Protein AF-A0A1Y1Q5T7-F1 (afdb_monomer_lite)

Foldseek 3Di:
DDPVVVVVVVLVVLLVVQVVPDPDLVSSLVSLCVVDPPPDPSSVVSVQPDPPGDDPPPPDDDDDPPDDDDDDDDDDDD

Secondary structure (DSSP, 8-state):
--HHHHHHHHHHHHHHHHHHH-SSHHHHHHHHHHHS-TT-HHHHHHHT--TTSS------------------------

Radius of gyration: 24.33 Å; chains: 1; bounding box: 54×74×28 Å

pLDDT: mean 76.07, std 22.77, range [37.91, 97.69]

Sequence (78 aa):
MSKLRAYLEQYVQDLTAILAQATDDDTILDLAEEKWALEDARLLAIKAVSPGQLFIDSDGGQNIPDKGDERNVVVKKQ

Structure (mmCIF, N/CA/C/O backbone):
data_AF-A0A1Y1Q5T7-F1
#
_entry.id   AF-A0A1Y1Q5T7-F1
#
loop_
_atom_site.group_PDB
_atom_site.id
_atom_site.type_symbol
_atom_site.label_atom_id
_atom_site.label_alt_id
_atom_site.label_comp_id
_atom_site.label_asym_id
_atom_site.label_entity_id
_atom_site.label_seq_id
_atom_site.pdbx_PDB_ins_code
_atom_site.Cartn_x
_atom_site.Cartn_y
_atom_site.Cartn_z
_atom_site.occupancy
_atom_site.B_iso_or_equiv
_atom_site.auth_seq_id
_atom_site.auth_comp_id
_atom_site.auth_asym_id
_atom_site.auth_atom_id
_atom_site.pdbx_PDB_model_num
ATOM 1 N N . MET A 1 1 ? -22.285 -5.503 5.375 1.00 61.88 1 MET A N 1
ATOM 2 C CA . MET A 1 1 ? -21.014 -6.195 5.063 1.00 61.88 1 MET A CA 1
ATOM 3 C C . MET A 1 1 ? -20.217 -6.389 6.344 1.00 61.88 1 MET A C 1
ATOM 5 O O . MET A 1 1 ? -20.327 -5.544 7.225 1.00 61.88 1 MET A O 1
ATOM 9 N N . SER A 1 2 ? -19.465 -7.486 6.485 1.00 90.31 2 SER A N 1
ATOM 10 C CA . SER A 1 2 ? -18.607 -7.680 7.662 1.00 90.31 2 SER A CA 1
ATOM 11 C C . SER A 1 2 ? -17.389 -6.754 7.594 1.00 90.31 2 SER A C 1
ATOM 13 O O . SER A 1 2 ? -16.862 -6.492 6.513 1.00 90.31 2 SER A O 1
ATOM 15 N N . LYS A 1 3 ? -16.933 -6.264 8.753 1.00 94.25 3 LYS A N 1
ATOM 16 C CA . LYS A 1 3 ? -15.762 -5.374 8.848 1.00 94.25 3 LYS A CA 1
ATOM 17 C C . LYS A 1 3 ? -14.501 -6.020 8.262 1.00 94.25 3 LYS A C 1
ATOM 19 O O . LYS A 1 3 ? -13.746 -5.355 7.567 1.00 94.25 3 LYS A O 1
ATOM 24 N N . LEU A 1 4 ? -14.327 -7.325 8.488 1.00 94.75 4 LEU A N 1
ATOM 25 C CA . LEU A 1 4 ? -13.210 -8.097 7.942 1.00 94.75 4 LEU A CA 1
ATOM 26 C C . LEU A 1 4 ? -13.222 -8.121 6.409 1.00 94.75 4 LEU A C 1
ATOM 28 O O . LEU A 1 4 ? -12.186 -7.916 5.790 1.00 94.75 4 LEU A O 1
ATOM 32 N N . ARG A 1 5 ? -14.390 -8.338 5.793 1.00 95.69 5 ARG A N 1
ATOM 33 C CA . ARG A 1 5 ? -14.501 -8.375 4.332 1.00 95.69 5 ARG A CA 1
ATOM 34 C C . ARG A 1 5 ? -14.140 -7.028 3.710 1.00 95.69 5 ARG A C 1
ATOM 36 O O . ARG A 1 5 ? -13.330 -7.000 2.797 1.00 95.69 5 ARG A O 1
ATOM 43 N N . ALA A 1 6 ? -14.688 -5.937 4.245 1.00 96.06 6 ALA A N 1
ATOM 44 C CA . ALA A 1 6 ? -14.382 -4.593 3.757 1.00 96.06 6 ALA A CA 1
ATOM 45 C C . ALA A 1 6 ? -12.887 -4.256 3.898 1.00 96.06 6 ALA A C 1
ATOM 47 O O . ALA A 1 6 ? -12.297 -3.674 2.995 1.00 96.06 6 ALA A O 1
ATOM 48 N N . TYR A 1 7 ? -12.262 -4.669 5.006 1.00 95.19 7 TYR A N 1
ATOM 49 C CA . TYR A 1 7 ? -10.824 -4.499 5.209 1.00 95.19 7 TYR A CA 1
ATOM 50 C C . TYR A 1 7 ? -9.994 -5.258 4.163 1.00 95.19 7 TYR A C 1
ATOM 52 O O . TYR A 1 7 ? -9.083 -4.685 3.573 1.00 95.19 7 TYR A O 1
ATOM 60 N N . LEU A 1 8 ? -10.321 -6.529 3.904 1.00 95.50 8 LEU A N 1
ATOM 61 C CA . LEU A 1 8 ? -9.617 -7.333 2.903 1.00 95.50 8 LEU A CA 1
ATOM 62 C C . LEU A 1 8 ? -9.812 -6.782 1.487 1.00 95.50 8 LEU A C 1
ATOM 64 O O . LEU A 1 8 ? -8.853 -6.714 0.727 1.00 95.50 8 LEU A O 1
ATOM 68 N N . GLU A 1 9 ? -11.026 -6.355 1.141 1.00 96.94 9 GLU A N 1
ATOM 69 C CA . GLU A 1 9 ? -11.314 -5.733 -0.156 1.00 96.94 9 GLU A CA 1
ATOM 70 C C . GLU A 1 9 ? -10.500 -4.445 -0.346 1.00 96.94 9 GLU A C 1
ATOM 72 O O . GLU A 1 9 ? -9.875 -4.274 -1.392 1.00 96.94 9 GLU A O 1
ATOM 77 N N . GLN A 1 10 ? -10.422 -3.590 0.680 1.00 95.88 10 GLN A N 1
ATOM 78 C CA . GLN A 1 10 ? -9.575 -2.396 0.643 1.00 95.88 10 GLN A CA 1
ATOM 79 C C . GLN A 1 10 ? -8.095 -2.758 0.488 1.00 95.88 10 GLN A C 1
ATOM 81 O O . GLN A 1 10 ? -7.394 -2.144 -0.310 1.00 95.88 10 GLN A O 1
ATOM 86 N N . TYR A 1 11 ? -7.617 -3.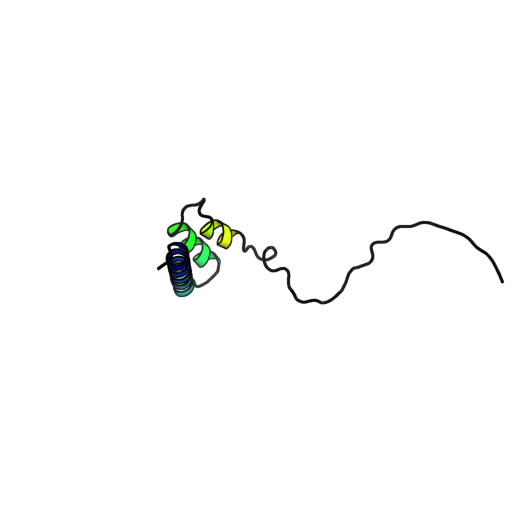770 1.215 1.00 95.56 11 TYR A N 1
ATOM 87 C CA . TYR A 1 11 ? -6.221 -4.184 1.131 1.00 95.56 11 TYR A CA 1
ATOM 88 C C . TYR A 1 11 ? -5.851 -4.705 -0.265 1.00 95.56 11 TYR A C 1
ATOM 90 O O . TYR A 1 11 ? -4.803 -4.356 -0.800 1.00 95.56 11 TYR A O 1
ATOM 98 N N . VAL A 1 12 ? -6.733 -5.481 -0.897 1.00 96.56 12 VAL A N 1
ATOM 99 C CA . VAL A 1 12 ? -6.528 -5.957 -2.273 1.00 96.56 12 VAL A CA 1
ATOM 100 C C . VAL A 1 12 ? -6.525 -4.796 -3.269 1.00 96.56 12 VAL A C 1
ATOM 102 O O . VAL A 1 12 ? -5.683 -4.765 -4.167 1.00 96.56 12 VAL A O 1
ATOM 105 N N . GLN A 1 13 ? -7.428 -3.825 -3.113 1.00 97.69 13 GLN A N 1
ATOM 106 C CA . GLN A 1 13 ? -7.448 -2.625 -3.958 1.00 97.69 13 GLN A CA 1
ATOM 107 C C . GLN A 1 13 ? -6.157 -1.817 -3.823 1.00 97.69 13 GLN A C 1
ATOM 109 O O . GLN A 1 13 ? -5.583 -1.400 -4.826 1.00 97.69 13 GLN A O 1
ATOM 114 N N . ASP A 1 14 ? -5.681 -1.649 -2.592 1.00 96.56 14 ASP A N 1
ATOM 115 C CA . ASP A 1 14 ? -4.441 -0.951 -2.279 1.00 96.56 14 ASP A CA 1
ATOM 116 C C . ASP A 1 14 ? -3.229 -1.615 -2.952 1.00 96.56 14 ASP A C 1
ATOM 118 O O . ASP A 1 14 ? -2.456 -0.936 -3.626 1.00 96.56 14 ASP A O 1
ATOM 122 N N . LEU A 1 15 ? -3.096 -2.941 -2.835 1.00 96.31 15 LEU A N 1
ATOM 123 C CA . LEU A 1 15 ? -2.028 -3.700 -3.496 1.00 96.31 15 LEU A CA 1
ATOM 124 C C . LEU A 1 15 ? -2.115 -3.613 -5.022 1.00 96.31 15 LEU A C 1
ATOM 126 O O . LEU A 1 15 ? -1.101 -3.441 -5.692 1.00 96.31 15 LEU A O 1
ATOM 130 N N . THR A 1 16 ? -3.326 -3.690 -5.577 1.00 97.38 16 THR A N 1
ATOM 131 C CA . THR A 1 16 ? -3.540 -3.578 -7.028 1.00 97.38 16 THR A CA 1
ATOM 132 C C . THR A 1 16 ? -3.097 -2.208 -7.544 1.00 97.38 16 THR A C 1
ATOM 134 O O . THR A 1 16 ? -2.482 -2.119 -8.603 1.00 97.38 16 THR A O 1
ATOM 137 N N . ALA A 1 17 ? -3.370 -1.139 -6.790 1.00 97.19 17 ALA A N 1
ATOM 138 C CA . ALA A 1 17 ? -2.943 0.211 -7.142 1.00 97.19 17 ALA A CA 1
ATOM 139 C C . ALA A 1 17 ? -1.417 0.384 -7.074 1.00 97.19 17 ALA A C 1
ATOM 141 O O . ALA A 1 17 ? -0.856 1.080 -7.918 1.00 97.19 17 ALA A O 1
ATOM 142 N N . ILE A 1 18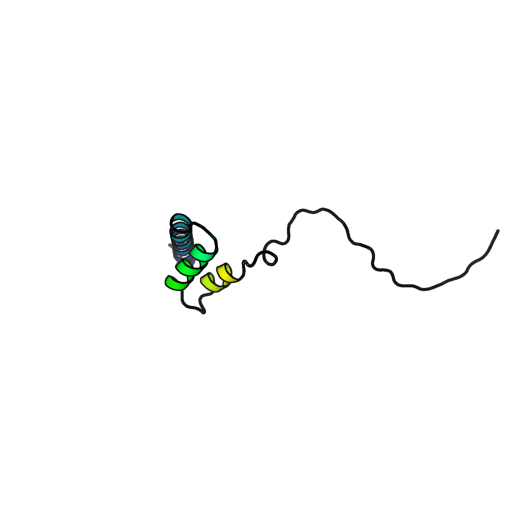 ? -0.746 -0.246 -6.103 1.00 96.25 18 ILE A N 1
ATOM 143 C CA . ILE A 1 18 ? 0.723 -0.251 -6.016 1.00 96.25 18 ILE A CA 1
ATOM 144 C C . ILE A 1 18 ? 1.315 -0.983 -7.227 1.00 96.25 18 ILE A C 1
ATOM 146 O O . ILE A 1 18 ? 2.128 -0.413 -7.947 1.00 96.25 18 ILE A O 1
ATOM 150 N N . LEU A 1 19 ? 0.847 -2.202 -7.515 1.00 95.44 19 LEU A N 1
ATOM 151 C CA . LEU A 1 19 ? 1.346 -3.018 -8.630 1.00 95.44 19 LEU A CA 1
ATOM 152 C C . LEU A 1 19 ? 1.102 -2.390 -10.008 1.00 95.44 19 LEU A C 1
ATOM 154 O O . LEU A 1 19 ? 1.864 -2.632 -10.934 1.00 95.44 19 LEU A O 1
ATOM 158 N N . ALA A 1 20 ? 0.045 -1.591 -10.162 1.00 96.81 20 ALA A N 1
ATOM 159 C CA . ALA A 1 20 ? -0.218 -0.878 -11.409 1.00 96.81 20 ALA A CA 1
ATOM 160 C C . ALA A 1 20 ? 0.752 0.293 -11.659 1.00 96.81 20 ALA A C 1
ATOM 162 O O . ALA A 1 20 ? 0.889 0.727 -12.802 1.00 96.81 20 ALA A O 1
ATOM 163 N N . GLN A 1 21 ? 1.375 0.830 -10.606 1.00 95.31 21 GLN A N 1
ATOM 164 C CA . GLN A 1 21 ? 2.292 1.972 -10.676 1.00 95.31 21 GLN A CA 1
ATOM 165 C C . GLN A 1 21 ? 3.763 1.548 -10.637 1.00 95.31 21 GLN A C 1
ATOM 167 O O . GLN A 1 21 ? 4.600 2.228 -11.227 1.00 95.31 21 GLN A O 1
ATOM 172 N N . ALA A 1 22 ? 4.077 0.450 -9.951 1.00 95.69 22 ALA A N 1
ATOM 173 C CA . ALA A 1 22 ? 5.443 -0.015 -9.778 1.00 95.69 22 ALA A CA 1
ATOM 174 C C . ALA A 1 22 ? 5.986 -0.741 -11.017 1.00 95.69 22 ALA A C 1
ATOM 176 O O . ALA A 1 22 ? 5.296 -1.548 -11.640 1.00 95.69 22 ALA A O 1
ATOM 177 N N . THR A 1 23 ? 7.250 -0.479 -11.347 1.00 92.81 23 THR A N 1
ATOM 178 C CA . THR A 1 23 ? 7.981 -1.140 -12.442 1.00 92.81 23 THR A CA 1
ATOM 179 C C . THR A 1 23 ? 8.915 -2.250 -11.971 1.00 92.81 23 THR A C 1
ATOM 181 O O . THR A 1 23 ? 9.351 -3.068 -12.780 1.00 92.81 23 THR A O 1
ATOM 184 N N . ASP A 1 24 ? 9.212 -2.277 -10.677 1.00 92.56 24 ASP A N 1
ATOM 185 C CA . ASP A 1 24 ? 10.195 -3.134 -10.021 1.00 92.56 24 ASP A CA 1
ATOM 186 C C . ASP A 1 24 ? 9.897 -3.213 -8.515 1.00 92.56 24 ASP A C 1
ATOM 188 O O . ASP A 1 24 ? 9.061 -2.469 -7.991 1.00 92.56 24 ASP A O 1
ATOM 192 N N . ASP A 1 25 ? 10.579 -4.132 -7.831 1.00 92.25 25 ASP A N 1
ATOM 193 C CA . ASP A 1 25 ? 10.366 -4.424 -6.411 1.00 92.25 25 ASP A CA 1
ATOM 194 C C . ASP A 1 25 ? 10.726 -3.240 -5.498 1.00 92.25 25 ASP A C 1
ATOM 196 O O . ASP A 1 25 ? 10.043 -3.018 -4.496 1.00 92.25 25 ASP A O 1
ATOM 200 N N . ASP A 1 26 ? 11.736 -2.443 -5.857 1.00 93.19 26 ASP A N 1
ATOM 201 C CA . ASP A 1 26 ? 12.119 -1.250 -5.091 1.00 93.19 26 ASP A CA 1
ATOM 202 C C . ASP A 1 26 ? 10.989 -0.208 -5.135 1.00 93.19 26 ASP A C 1
ATOM 204 O O . ASP A 1 26 ? 10.570 0.315 -4.102 1.00 93.19 26 ASP A O 1
ATOM 208 N N . THR A 1 27 ? 10.386 -0.000 -6.310 1.00 95.31 27 THR A N 1
ATOM 209 C CA . THR A 1 27 ? 9.232 0.897 -6.470 1.00 95.31 27 THR A CA 1
ATOM 210 C C . THR A 1 27 ? 7.994 0.388 -5.716 1.00 95.31 27 THR A C 1
ATOM 212 O O . THR A 1 27 ? 7.197 1.186 -5.216 1.00 95.31 27 THR A O 1
ATOM 215 N N . ILE A 1 28 ? 7.809 -0.935 -5.591 1.00 94.62 28 ILE A N 1
ATOM 216 C CA . ILE A 1 28 ? 6.744 -1.512 -4.748 1.00 94.62 28 ILE A CA 1
ATOM 217 C C . ILE A 1 28 ? 6.969 -1.137 -3.280 1.00 94.62 28 ILE A C 1
ATOM 219 O O . ILE A 1 28 ? 6.013 -0.761 -2.596 1.00 94.62 28 ILE A O 1
ATOM 223 N N . LEU A 1 29 ? 8.209 -1.252 -2.797 1.00 94.38 29 LEU A N 1
ATOM 224 C CA . LEU A 1 29 ? 8.566 -0.939 -1.415 1.00 94.38 29 LEU A CA 1
ATOM 225 C C . LEU A 1 29 ? 8.350 0.542 -1.107 1.00 94.38 29 LEU A C 1
ATOM 227 O O . LEU A 1 29 ? 7.677 0.846 -0.123 1.00 94.38 29 LEU A O 1
ATOM 231 N N . ASP A 1 30 ? 8.818 1.438 -1.974 1.00 94.94 30 ASP A N 1
ATOM 232 C CA . ASP A 1 30 ? 8.653 2.884 -1.804 1.00 94.94 30 ASP A CA 1
ATOM 233 C C . ASP A 1 30 ? 7.166 3.276 -1.726 1.00 94.94 30 ASP A C 1
ATOM 235 O O . ASP A 1 30 ? 6.725 3.922 -0.773 1.00 94.94 30 ASP A O 1
ATOM 239 N N . LEU A 1 31 ? 6.343 2.802 -2.670 1.00 96.31 31 LEU A N 1
ATOM 240 C CA . LEU A 1 31 ? 4.900 3.083 -2.678 1.00 96.31 31 LEU A CA 1
ATOM 241 C C . LEU A 1 31 ? 4.168 2.482 -1.466 1.00 96.31 31 LEU A C 1
ATOM 243 O O . LEU A 1 31 ? 3.181 3.044 -0.981 1.00 96.31 31 LEU A O 1
ATOM 247 N N . ALA A 1 32 ? 4.622 1.330 -0.970 1.00 94.88 32 ALA A N 1
ATOM 248 C CA . ALA A 1 32 ? 4.080 0.722 0.239 1.00 94.88 32 ALA A CA 1
ATOM 249 C C . ALA A 1 32 ? 4.442 1.534 1.498 1.00 94.88 32 ALA A C 1
ATOM 251 O O . ALA A 1 32 ? 3.590 1.691 2.378 1.00 94.88 32 ALA A O 1
ATOM 252 N N . GLU A 1 33 ? 5.666 2.065 1.581 1.00 94.88 33 GLU A N 1
ATOM 253 C CA . GLU A 1 33 ? 6.131 2.926 2.678 1.00 94.88 33 GLU A CA 1
ATOM 254 C C . GLU A 1 33 ? 5.405 4.274 2.723 1.00 94.88 33 GLU A C 1
ATOM 256 O O . GLU A 1 33 ? 5.097 4.771 3.806 1.00 94.88 33 GLU A O 1
ATOM 261 N N . GLU A 1 34 ? 5.065 4.850 1.570 1.00 95.62 34 GLU A N 1
ATOM 262 C CA . GLU A 1 34 ? 4.254 6.072 1.515 1.00 95.62 34 GLU A CA 1
ATOM 263 C C . GLU A 1 34 ? 2.824 5.846 2.021 1.00 95.62 34 GLU A C 1
ATOM 265 O O . GLU A 1 34 ? 2.191 6.737 2.597 1.00 95.62 34 GLU A O 1
ATOM 270 N N . LYS A 1 35 ? 2.287 4.645 1.790 1.00 95.00 35 LYS A N 1
ATOM 271 C CA . LYS A 1 35 ? 0.883 4.326 2.058 1.00 95.00 35 LYS A CA 1
ATOM 272 C C . LYS A 1 35 ? 0.628 3.827 3.476 1.00 95.00 35 LYS A C 1
ATOM 274 O O . LYS A 1 35 ? -0.470 4.037 4.006 1.00 95.00 35 LYS A O 1
ATOM 279 N N . TRP A 1 36 ? 1.594 3.146 4.082 1.00 95.94 36 TRP A N 1
ATOM 280 C CA . TRP A 1 36 ? 1.443 2.502 5.383 1.00 95.94 36 TRP A CA 1
ATOM 281 C C . TRP A 1 36 ? 2.539 2.921 6.360 1.00 95.94 36 TRP A C 1
ATOM 283 O O . TRP A 1 36 ? 3.685 3.136 5.990 1.00 95.94 36 TRP A O 1
ATOM 293 N N . ALA A 1 37 ? 2.186 3.005 7.644 1.00 94.19 37 ALA A N 1
ATOM 294 C CA . ALA A 1 37 ? 3.153 3.308 8.693 1.00 94.19 37 ALA A CA 1
ATOM 295 C C . ALA A 1 37 ? 4.208 2.194 8.824 1.00 94.19 37 ALA A C 1
ATOM 297 O O . ALA A 1 37 ? 3.928 1.030 8.543 1.00 94.19 37 ALA A O 1
ATOM 298 N N . LEU A 1 38 ? 5.392 2.538 9.340 1.0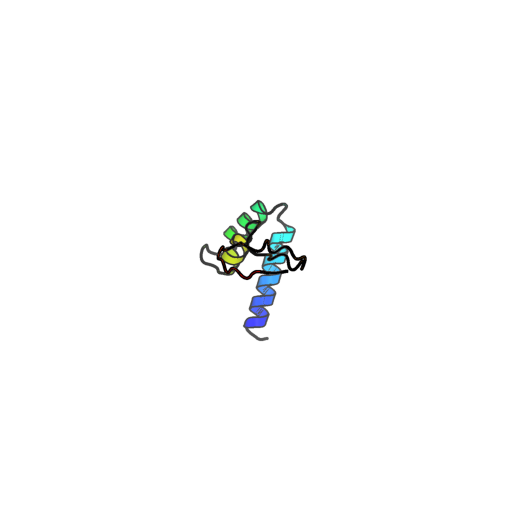0 89.25 38 LEU A N 1
ATOM 299 C CA . LEU A 1 38 ? 6.534 1.620 9.481 1.00 89.25 38 LEU A CA 1
ATOM 300 C C . LEU A 1 38 ? 6.222 0.327 10.257 1.00 89.25 38 LEU A C 1
ATOM 302 O O . LEU A 1 38 ? 6.826 -0.709 9.997 1.00 89.25 38 LEU A O 1
ATOM 306 N N . GLU A 1 39 ? 5.279 0.389 11.194 1.00 92.50 39 GLU A N 1
ATOM 307 C CA . GLU A 1 39 ? 4.869 -0.727 12.058 1.00 92.50 39 GLU A CA 1
ATOM 308 C C . GLU A 1 39 ? 3.629 -1.470 11.524 1.00 92.50 39 GLU A C 1
ATOM 310 O O . GLU A 1 39 ? 3.139 -2.408 12.154 1.00 92.50 39 GLU A O 1
ATOM 315 N N . ASP A 1 40 ? 3.086 -1.052 10.376 1.00 93.88 40 ASP A N 1
ATOM 316 C CA . ASP A 1 40 ? 1.905 -1.675 9.788 1.00 93.88 40 ASP A CA 1
ATOM 317 C C . ASP A 1 40 ? 2.240 -3.091 9.308 1.00 93.88 40 ASP A C 1
ATOM 319 O O . ASP A 1 40 ? 3.163 -3.311 8.519 1.00 93.88 40 ASP A O 1
ATOM 323 N N . ALA A 1 41 ? 1.444 -4.066 9.749 1.00 91.31 41 ALA A N 1
ATOM 324 C CA . ALA A 1 41 ? 1.625 -5.470 9.395 1.00 91.31 41 ALA A CA 1
ATOM 325 C C . ALA A 1 41 ? 1.650 -5.712 7.875 1.00 91.31 41 ALA A C 1
ATOM 327 O O . ALA A 1 41 ? 2.306 -6.648 7.421 1.00 91.31 41 ALA A O 1
ATOM 328 N N . ARG A 1 42 ? 0.967 -4.875 7.082 1.00 92.75 42 ARG A N 1
ATOM 329 C CA . ARG A 1 42 ? 0.957 -4.963 5.615 1.00 92.75 42 ARG A CA 1
ATOM 330 C C . ARG A 1 42 ? 2.311 -4.596 5.024 1.00 92.75 42 ARG A C 1
ATOM 332 O O . ARG A 1 42 ? 2.842 -5.344 4.209 1.00 92.75 42 ARG A O 1
ATOM 339 N N . LEU A 1 43 ? 2.892 -3.491 5.483 1.00 93.19 43 LEU A N 1
ATOM 340 C CA . LEU A 1 43 ? 4.221 -3.065 5.059 1.00 93.19 43 LEU A CA 1
ATOM 341 C C . LEU A 1 43 ? 5.283 -4.084 5.480 1.00 93.19 43 LEU A C 1
ATOM 343 O O . LEU A 1 43 ? 6.142 -4.453 4.682 1.00 93.19 43 LEU A O 1
ATOM 347 N N . LEU A 1 44 ? 5.188 -4.590 6.713 1.00 92.25 44 LEU A N 1
ATOM 348 C CA . LEU A 1 44 ? 6.082 -5.634 7.213 1.00 92.25 44 LEU A CA 1
ATOM 349 C C . LEU A 1 44 ? 5.995 -6.915 6.374 1.00 92.25 44 LEU A C 1
ATOM 351 O O . LEU A 1 44 ? 7.025 -7.522 6.091 1.00 92.25 44 LEU A O 1
ATOM 355 N N . ALA A 1 45 ? 4.794 -7.310 5.944 1.00 90.25 45 ALA A N 1
ATOM 356 C CA . ALA A 1 45 ? 4.605 -8.479 5.091 1.00 90.25 45 ALA A CA 1
ATOM 357 C C . ALA A 1 45 ? 5.269 -8.314 3.718 1.00 90.25 45 ALA A C 1
ATOM 359 O O . ALA A 1 45 ? 5.886 -9.259 3.240 1.00 90.25 45 ALA A O 1
ATOM 360 N N . ILE A 1 46 ? 5.184 -7.127 3.112 1.00 89.56 46 ILE A N 1
ATOM 361 C CA . ILE A 1 46 ? 5.826 -6.834 1.821 1.00 89.56 46 ILE A CA 1
ATOM 362 C C . ILE A 1 46 ? 7.351 -6.854 1.971 1.00 89.56 46 ILE A C 1
ATOM 364 O O . ILE A 1 46 ? 8.034 -7.534 1.212 1.00 89.56 46 ILE A O 1
ATOM 368 N N . LYS A 1 47 ? 7.885 -6.194 3.006 1.00 89.38 47 LYS A N 1
ATOM 369 C CA . LYS A 1 47 ? 9.330 -6.157 3.295 1.00 89.38 47 LYS A CA 1
ATOM 370 C C . LYS A 1 47 ? 9.922 -7.526 3.626 1.00 89.38 47 LYS A C 1
ATOM 372 O O . LYS A 1 47 ? 11.089 -7.785 3.341 1.00 89.38 47 LYS A O 1
ATOM 377 N N . ALA A 1 48 ? 9.131 -8.407 4.234 1.00 84.81 48 ALA A N 1
ATOM 378 C CA . ALA A 1 48 ? 9.557 -9.762 4.561 1.00 84.81 48 ALA A CA 1
ATOM 379 C C . ALA A 1 48 ? 9.796 -10.635 3.315 1.00 84.81 48 ALA A C 1
ATOM 381 O O . ALA A 1 48 ? 10.465 -11.664 3.424 1.00 84.81 48 ALA A O 1
ATOM 382 N N . VAL A 1 49 ? 9.301 -10.236 2.134 1.00 68.12 49 VAL A N 1
ATOM 383 C CA . VAL A 1 49 ? 9.569 -10.912 0.855 1.00 68.12 49 VAL A CA 1
ATOM 384 C C . VAL A 1 49 ? 10.950 -10.505 0.336 1.00 68.12 49 VAL A C 1
ATOM 386 O O . VAL A 1 49 ? 11.105 -9.938 -0.735 1.00 68.12 49 VAL A O 1
ATOM 389 N N . SER A 1 50 ? 11.992 -10.797 1.110 1.00 54.91 50 SER A N 1
ATOM 390 C CA . SER A 1 50 ? 13.346 -10.850 0.565 1.00 54.91 50 SER A CA 1
ATOM 391 C C . SER A 1 50 ? 13.502 -12.151 -0.241 1.00 54.91 50 SER A C 1
ATOM 393 O O . SER A 1 50 ? 12.980 -13.192 0.188 1.00 54.91 50 SER A O 1
ATOM 395 N N . PRO A 1 51 ? 14.201 -12.134 -1.392 1.00 50.91 51 PRO A N 1
ATOM 396 C CA . PRO A 1 51 ? 14.391 -13.321 -2.217 1.00 50.91 51 PRO A CA 1
ATOM 397 C C . PRO A 1 51 ? 15.132 -14.390 -1.402 1.00 50.91 51 PRO A C 1
ATOM 399 O O . PRO A 1 51 ? 16.315 -14.252 -1.102 1.00 50.91 51 PRO A O 1
ATOM 402 N N . GLY A 1 52 ? 14.402 -15.435 -0.998 1.00 50.94 52 GLY A N 1
ATOM 403 C CA . GLY A 1 52 ? 14.935 -16.587 -0.265 1.00 50.94 52 GLY A CA 1
ATOM 404 C C . GLY A 1 52 ? 14.207 -16.993 1.020 1.00 50.94 52 GLY A C 1
ATOM 405 O O . GLY A 1 52 ? 14.615 -17.990 1.610 1.00 50.94 52 GLY A O 1
ATOM 406 N N . GLN A 1 53 ? 13.161 -16.282 1.477 1.00 53.50 53 GLN A N 1
ATOM 407 C CA . GLN A 1 53 ? 12.592 -16.566 2.811 1.00 53.50 53 GLN A CA 1
ATOM 408 C C . GLN A 1 53 ? 11.093 -16.909 2.893 1.00 53.50 53 GLN A C 1
ATOM 410 O O . GLN A 1 53 ? 10.688 -17.495 3.896 1.00 53.50 53 GLN A O 1
ATOM 415 N N . LEU A 1 54 ? 10.265 -16.612 1.881 1.00 52.25 54 LEU A N 1
ATOM 416 C CA . LEU A 1 54 ? 8.799 -16.794 1.989 1.00 52.25 54 LEU A CA 1
ATOM 417 C C . LEU A 1 54 ? 8.163 -17.789 1.018 1.00 52.25 54 LEU A C 1
ATOM 419 O O . LEU A 1 54 ? 7.020 -18.193 1.231 1.00 52.25 54 LEU A O 1
ATOM 423 N N . PHE A 1 55 ? 8.907 -18.259 0.024 1.00 50.56 55 PHE A N 1
ATOM 424 C CA . PHE A 1 55 ? 8.507 -19.412 -0.766 1.00 50.56 55 PHE A CA 1
ATOM 425 C C . PHE A 1 55 ? 9.441 -20.546 -0.368 1.00 50.56 55 PHE A C 1
ATOM 427 O O . PHE A 1 55 ? 10.549 -20.662 -0.878 1.00 50.56 55 PHE A O 1
ATOM 434 N N . ILE A 1 56 ? 9.016 -21.373 0.593 1.00 47.94 56 ILE A N 1
ATOM 435 C CA . ILE A 1 56 ? 9.451 -22.767 0.543 1.00 47.94 56 ILE A CA 1
ATOM 436 C C . ILE A 1 56 ? 8.961 -23.216 -0.824 1.00 47.94 56 ILE A C 1
ATOM 438 O O . ILE A 1 56 ? 7.744 -23.293 -1.020 1.00 47.94 56 ILE A O 1
ATOM 442 N N . ASP A 1 57 ? 9.886 -23.409 -1.764 1.00 45.06 57 ASP A N 1
ATOM 443 C CA . ASP A 1 57 ? 9.608 -24.116 -3.000 1.00 45.06 57 ASP A CA 1
ATOM 444 C C . ASP A 1 57 ? 8.880 -25.390 -2.588 1.00 45.06 57 ASP A C 1
ATOM 446 O O . ASP A 1 57 ? 9.462 -26.349 -2.085 1.00 45.06 57 ASP A O 1
ATOM 450 N N . SER A 1 58 ? 7.560 -25.387 -2.746 1.00 45.75 58 SER A N 1
ATOM 451 C CA . SER A 1 58 ? 6.769 -26.604 -2.703 1.00 45.75 58 SER A CA 1
ATOM 452 C C . SER A 1 58 ? 6.946 -27.297 -4.048 1.00 45.75 58 SER A C 1
ATOM 454 O O . SER A 1 58 ? 5.971 -27.669 -4.687 1.00 45.75 58 SER A O 1
ATOM 456 N N . ASP A 1 59 ? 8.198 -27.430 -4.485 1.00 42.62 59 ASP A N 1
ATOM 457 C CA . ASP A 1 59 ? 8.595 -28.363 -5.513 1.00 42.62 59 ASP A CA 1
ATOM 458 C C . ASP A 1 59 ? 9.274 -29.517 -4.781 1.00 42.62 59 ASP A C 1
ATOM 460 O O . ASP A 1 59 ? 10.439 -29.489 -4.381 1.00 42.62 59 ASP A O 1
ATOM 464 N N . GLY A 1 60 ? 8.450 -30.516 -4.470 1.00 50.91 60 GLY A N 1
ATOM 465 C CA . GLY A 1 60 ? 8.907 -31.766 -3.902 1.00 50.91 60 GLY A CA 1
ATOM 466 C C . GLY A 1 60 ? 9.879 -32.440 -4.864 1.00 50.91 60 GLY A C 1
ATOM 467 O O . GLY A 1 60 ? 9.468 -33.032 -5.855 1.00 50.91 60 GLY A O 1
ATOM 468 N N . GLY A 1 61 ? 11.162 -32.413 -4.526 1.00 43.16 61 GLY A N 1
ATOM 469 C CA . GLY A 1 61 ? 12.202 -33.160 -5.221 1.00 43.16 61 GLY A CA 1
ATOM 470 C C . GLY A 1 61 ? 13.341 -33.473 -4.264 1.00 43.16 61 GLY A C 1
ATOM 471 O O . GLY A 1 61 ? 14.219 -32.651 -4.039 1.00 43.16 61 GLY A O 1
ATOM 472 N N . GLN A 1 62 ? 13.280 -34.658 -3.66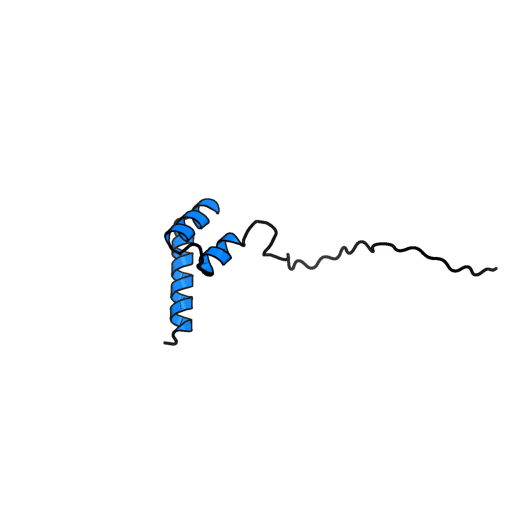0 1.00 50.66 62 GLN A N 1
ATOM 473 C CA . GLN A 1 62 ? 14.236 -35.209 -2.699 1.00 50.66 62 GLN A CA 1
ATOM 474 C C . GLN A 1 62 ? 15.705 -34.910 -3.035 1.00 50.66 62 GLN A C 1
ATOM 476 O O . GLN A 1 62 ? 16.184 -35.292 -4.095 1.00 50.66 62 GLN A O 1
ATOM 481 N N . ASN A 1 63 ? 16.443 -34.381 -2.061 1.00 42.88 63 ASN A N 1
ATOM 482 C CA . ASN A 1 63 ? 17.817 -34.798 -1.780 1.00 42.88 63 ASN A CA 1
ATOM 483 C C . ASN A 1 63 ? 18.129 -3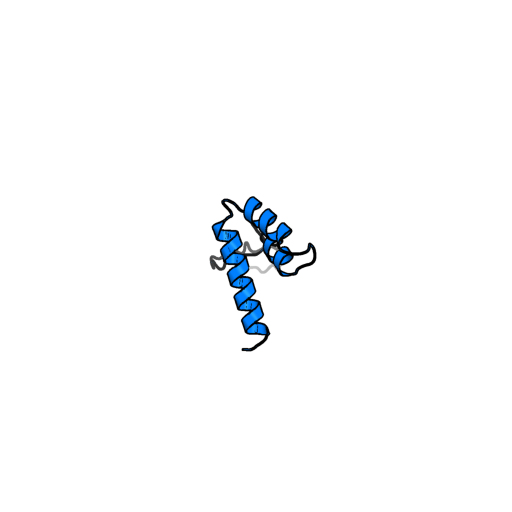4.449 -0.325 1.00 42.88 63 ASN A C 1
ATOM 485 O O . ASN A 1 63 ? 18.609 -33.365 -0.011 1.00 42.88 63 ASN A O 1
ATOM 489 N N . ILE A 1 64 ? 17.818 -35.378 0.579 1.00 57.69 64 ILE A N 1
ATOM 490 C CA . ILE A 1 64 ? 18.449 -35.399 1.896 1.00 57.69 64 ILE A CA 1
ATOM 491 C C . ILE A 1 64 ? 19.816 -36.059 1.674 1.00 57.69 64 ILE A C 1
ATOM 493 O O . ILE A 1 64 ? 19.840 -37.262 1.405 1.00 57.69 64 ILE A O 1
ATOM 497 N N . PRO A 1 65 ? 20.956 -35.349 1.753 1.00 43.94 65 PRO A N 1
ATOM 498 C CA . PRO A 1 65 ? 22.209 -36.028 2.016 1.00 43.94 65 PRO A CA 1
ATOM 499 C C . PRO A 1 65 ? 22.154 -36.500 3.471 1.00 43.94 65 PRO A C 1
ATOM 501 O O . PRO A 1 65 ? 22.187 -35.697 4.406 1.00 43.94 65 PRO A O 1
ATOM 504 N N . ASP A 1 66 ? 21.993 -37.811 3.630 1.00 48.22 66 ASP A N 1
ATOM 505 C CA . ASP A 1 66 ? 22.162 -38.555 4.874 1.00 48.22 66 ASP A CA 1
ATOM 506 C C . ASP A 1 66 ? 23.476 -38.116 5.545 1.00 48.22 66 ASP A C 1
ATOM 508 O O . ASP A 1 66 ? 24.578 -38.397 5.066 1.00 48.22 66 ASP A O 1
ATOM 512 N N . LYS A 1 67 ? 23.361 -37.308 6.605 1.00 48.84 67 LYS A N 1
ATOM 513 C CA . LYS A 1 67 ? 24.499 -36.889 7.423 1.00 48.84 67 LYS A CA 1
ATOM 514 C C . LYS A 1 67 ? 24.935 -38.103 8.230 1.00 48.84 67 LYS A C 1
ATOM 516 O O . LYS A 1 67 ? 24.184 -38.578 9.075 1.00 48.84 67 LYS A O 1
ATOM 521 N N . GLY A 1 68 ? 26.154 -38.561 7.968 1.00 50.06 68 GLY A N 1
ATOM 522 C CA . GLY A 1 68 ? 26.763 -39.662 8.696 1.00 50.06 68 GLY A CA 1
ATOM 523 C C . GLY A 1 68 ? 26.805 -39.445 10.209 1.00 50.06 68 GLY A C 1
ATOM 524 O O . GLY A 1 68 ? 26.951 -38.321 10.685 1.00 50.06 68 GLY A O 1
ATOM 525 N N . ASP A 1 69 ? 26.756 -40.555 10.941 1.00 51.06 69 ASP A N 1
ATOM 526 C CA . ASP A 1 69 ? 27.451 -40.694 12.217 1.00 51.06 69 ASP A CA 1
ATOM 527 C C . ASP A 1 69 ? 27.951 -42.136 12.358 1.00 51.06 69 ASP A C 1
ATOM 529 O O . ASP A 1 69 ? 27.259 -43.121 12.090 1.00 51.06 69 ASP A O 1
ATOM 533 N N . GLU A 1 70 ? 29.218 -42.226 12.719 1.00 53.19 70 GLU A N 1
ATOM 534 C CA . GLU A 1 70 ? 29.997 -43.429 12.932 1.00 53.19 70 GLU A CA 1
ATOM 535 C C . GLU A 1 70 ? 29.515 -44.179 14.188 1.00 53.19 70 GLU A C 1
ATOM 537 O O . GLU A 1 70 ? 29.325 -43.558 15.235 1.00 53.19 70 GLU A O 1
ATOM 542 N N . ARG A 1 71 ? 29.426 -45.524 14.127 1.00 45.41 71 ARG A N 1
ATOM 543 C CA . ARG A 1 71 ? 30.018 -46.475 15.109 1.00 45.41 71 ARG A CA 1
ATOM 544 C C . ARG A 1 71 ? 29.509 -47.927 14.962 1.00 45.41 71 ARG A C 1
ATOM 546 O O . ARG A 1 71 ? 28.427 -48.279 15.407 1.00 45.41 71 ARG A O 1
ATOM 553 N N . ASN A 1 72 ? 30.399 -48.772 14.431 1.00 41.12 72 ASN A N 1
ATOM 554 C CA . ASN A 1 72 ? 30.942 -49.985 15.070 1.00 41.12 72 ASN A CA 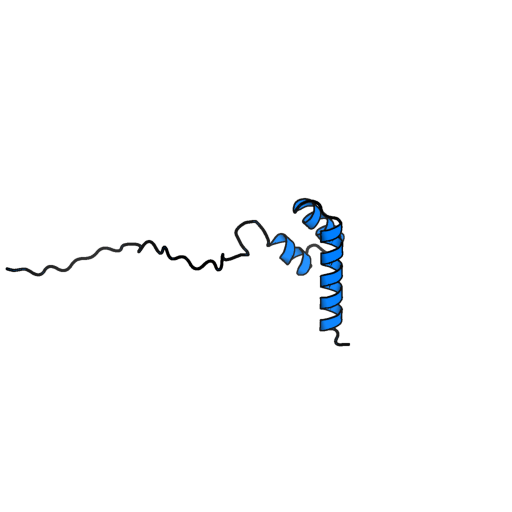1
ATOM 555 C C . ASN A 1 72 ? 29.972 -51.064 15.616 1.00 41.12 72 ASN A C 1
ATOM 557 O O . ASN A 1 72 ? 29.482 -50.866 16.715 1.00 41.12 72 ASN A O 1
ATOM 561 N N . VAL A 1 73 ? 29.873 -52.253 14.982 1.00 45.53 73 VAL A N 1
ATOM 562 C CA . VAL A 1 73 ? 29.938 -53.583 15.658 1.00 45.53 73 VAL A CA 1
ATOM 563 C C . VAL A 1 73 ? 30.373 -54.692 14.670 1.00 45.53 73 VAL A C 1
ATOM 565 O O . VAL A 1 73 ? 29.742 -54.946 13.650 1.00 45.53 73 VAL A O 1
ATOM 568 N N . VAL A 1 74 ? 31.456 -55.377 15.036 1.00 47.00 74 VAL A N 1
ATOM 569 C CA . VAL A 1 74 ? 32.017 -56.642 14.517 1.00 47.00 74 VAL A CA 1
ATOM 570 C C . VAL A 1 74 ? 31.008 -57.800 14.519 1.00 47.00 74 VAL A C 1
ATOM 572 O O . VAL A 1 74 ? 30.508 -58.063 15.600 1.00 47.00 74 VAL A O 1
ATOM 575 N N . VAL A 1 75 ? 30.869 -58.611 13.448 1.00 46.38 75 VAL A N 1
ATOM 576 C CA . VAL A 1 75 ? 30.776 -60.100 13.543 1.00 46.38 75 VAL A CA 1
ATOM 577 C C . VAL A 1 75 ? 31.253 -60.804 12.249 1.00 46.38 75 VAL A C 1
ATOM 579 O O . VAL A 1 75 ? 30.935 -60.412 11.136 1.00 46.38 75 VAL A O 1
ATOM 582 N N . LYS A 1 76 ? 32.040 -61.864 12.473 1.00 39.75 76 LYS A N 1
ATOM 583 C CA . LYS A 1 76 ? 32.738 -62.833 11.605 1.00 39.75 76 LYS A CA 1
ATOM 584 C C . LYS A 1 76 ? 31.890 -63.747 10.684 1.00 39.75 76 LYS A C 1
ATOM 586 O O . LYS A 1 76 ? 30.753 -64.058 11.016 1.00 39.75 76 LYS A O 1
ATOM 591 N N . LYS A 1 77 ? 32.653 -64.411 9.784 1.00 38.31 77 LYS A N 1
ATOM 592 C CA . LYS A 1 77 ? 32.481 -65.733 9.115 1.00 38.31 77 LYS A CA 1
ATOM 593 C C . LYS A 1 77 ? 31.567 -65.708 7.877 1.00 38.31 77 LYS A C 1
ATOM 595 O O . LYS A 1 77 ? 30.524 -65.083 7.912 1.00 38.31 77 LYS A O 1
ATOM 600 N N . GLN A 1 78 ? 31.926 -66.357 6.767 1.00 37.91 78 GLN A N 1
ATOM 601 C CA . GLN A 1 78 ? 32.558 -67.677 6.648 1.00 37.91 78 GLN A CA 1
ATOM 602 C C . GLN A 1 78 ? 33.306 -67.826 5.320 1.00 37.91 78 GLN A C 1
ATOM 604 O O . GLN A 1 78 ? 32.844 -67.223 4.329 1.00 37.91 78 GLN A O 1
#